Protein AF-A0A6V8LDY9-F1 (afdb_monomer)

Mean predicted aligned error: 12.2 Å

Radius of gyration: 25.41 Å; Cα contacts (8 Å, |Δi|>4): 262; chains: 1; bounding box: 60×36×58 Å

pLDDT: mean 88.92, std 11.77, range [49.97, 98.5]

Solvent-accessible surface area (backbone atoms only — not comparable to full-atom values): 8257 Å² total; per-residue (Å²): 112,66,68,48,54,75,70,62,46,63,60,47,76,41,60,65,73,42,83,83,59,45,60,51,63,64,74,75,42,74,67,100,72,43,47,51,78,42,72,41,78,50,82,85,36,49,63,61,51,50,53,51,44,68,74,69,50,69,77,83,70,71,75,82,63,71,70,46,46,71,40,48,34,87,50,59,32,32,29,40,65,36,87,92,70,52,73,72,40,78,45,45,54,68,36,68,55,23,32,32,46,33,97,91,47,74,41,81,34,50,32,86,52,60,25,24,31,68,39,76,68,51,52,73,72,35,79,42,45,58,70,36,64,34,31,34,37,24,54,82,132

Structure (mmCIF, N/CA/C/O backbone):
data_AF-A0A6V8LDY9-F1
#
_entry.id   AF-A0A6V8LDY9-F1
#
loop_
_atom_site.group_PDB
_atom_site.id
_atom_site.type_symbol
_atom_site.label_atom_id
_atom_site.label_alt_id
_atom_site.label_comp_id
_atom_site.label_asym_id
_atom_site.label_entity_id
_atom_site.label_seq_id
_atom_site.pdbx_PDB_ins_code
_atom_site.Cartn_x
_atom_site.Cartn_y
_atom_site.Cartn_z
_atom_site.occupancy
_atom_site.B_iso_or_equiv
_atom_site.auth_seq_id
_atom_site.auth_comp_id
_atom_site.auth_asym_id
_atom_site.auth_atom_id
_atom_site.pdbx_PDB_model_num
ATOM 1 N N . MET A 1 1 ? 23.183 -20.453 -12.669 1.00 80.25 1 MET A N 1
ATOM 2 C CA . MET A 1 1 ? 22.894 -19.824 -13.979 1.00 80.25 1 MET A CA 1
ATOM 3 C C . MET A 1 1 ? 21.756 -20.489 -14.744 1.00 80.25 1 MET A C 1
ATOM 5 O O . MET A 1 1 ? 21.011 -19.766 -15.385 1.00 80.25 1 MET A O 1
ATOM 9 N N . ARG A 1 2 ? 21.555 -21.814 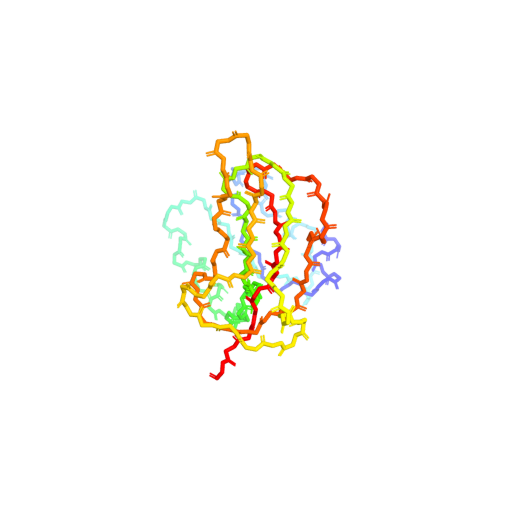-14.645 1.00 81.50 2 ARG A N 1
ATOM 10 C CA . ARG A 1 2 ? 20.436 -22.517 -15.303 1.00 81.50 2 ARG A CA 1
ATOM 11 C C . ARG A 1 2 ? 19.054 -21.902 -15.028 1.00 81.50 2 ARG A C 1
ATOM 13 O O . ARG A 1 2 ? 18.325 -21.666 -15.973 1.00 81.50 2 ARG A O 1
ATOM 20 N N . THR A 1 3 ? 18.775 -21.489 -13.790 1.00 87.38 3 THR A N 1
ATOM 21 C CA . THR A 1 3 ? 17.532 -20.779 -13.433 1.00 87.38 3 THR A CA 1
ATOM 22 C C . THR A 1 3 ? 17.303 -19.491 -14.235 1.00 87.38 3 THR A C 1
ATOM 24 O O . THR A 1 3 ? 16.164 -19.188 -14.552 1.00 87.38 3 THR A O 1
ATOM 27 N N . LEU A 1 4 ? 18.351 -18.740 -14.607 1.00 87.12 4 LEU A N 1
ATOM 28 C CA . LEU A 1 4 ? 18.193 -17.553 -15.465 1.00 87.12 4 LEU A CA 1
ATOM 29 C C . LEU A 1 4 ? 17.743 -17.947 -16.878 1.00 87.12 4 LEU A C 1
ATOM 31 O O . LEU A 1 4 ? 16.892 -17.279 -17.456 1.00 87.12 4 LEU A O 1
ATOM 35 N N . ALA A 1 5 ? 18.285 -19.044 -17.413 1.00 83.62 5 ALA A N 1
ATOM 36 C CA . ALA A 1 5 ? 17.858 -19.585 -18.700 1.00 83.62 5 ALA A CA 1
ATOM 37 C C . ALA A 1 5 ? 16.426 -20.142 -18.628 1.00 83.62 5 ALA A C 1
ATOM 39 O O . ALA A 1 5 ? 15.621 -19.855 -19.507 1.00 83.62 5 ALA A O 1
ATOM 40 N N . ASP A 1 6 ? 16.091 -20.870 -17.559 1.00 86.81 6 ASP A N 1
ATOM 41 C CA . ASP A 1 6 ? 14.754 -21.438 -17.344 1.00 86.81 6 ASP A CA 1
ATOM 42 C C . ASP A 1 6 ? 13.679 -20.340 -17.203 1.00 86.81 6 ASP A C 1
ATOM 44 O O . ASP A 1 6 ? 12.552 -20.514 -17.658 1.00 86.81 6 ASP A O 1
ATOM 48 N N . LEU A 1 7 ? 14.031 -19.188 -16.615 1.00 89.25 7 LEU A N 1
ATOM 49 C CA . LEU A 1 7 ? 13.165 -18.005 -16.511 1.00 89.25 7 LEU A CA 1
ATOM 50 C C . LEU A 1 7 ? 13.088 -17.180 -17.809 1.00 89.25 7 LEU A C 1
ATOM 52 O O . LEU A 1 7 ? 12.384 -16.173 -17.845 1.00 89.25 7 LEU A O 1
ATOM 56 N N . GLY A 1 8 ? 13.812 -17.571 -18.863 1.00 88.25 8 GLY A N 1
ATOM 57 C CA . GLY A 1 8 ? 13.809 -16.864 -20.143 1.00 88.25 8 GLY A CA 1
ATOM 58 C C . GLY A 1 8 ? 14.463 -15.482 -20.088 1.00 88.25 8 GLY A C 1
ATOM 59 O O . GLY A 1 8 ? 14.067 -14.592 -20.838 1.00 88.25 8 GLY A O 1
ATOM 60 N N . VAL A 1 9 ? 15.447 -15.274 -19.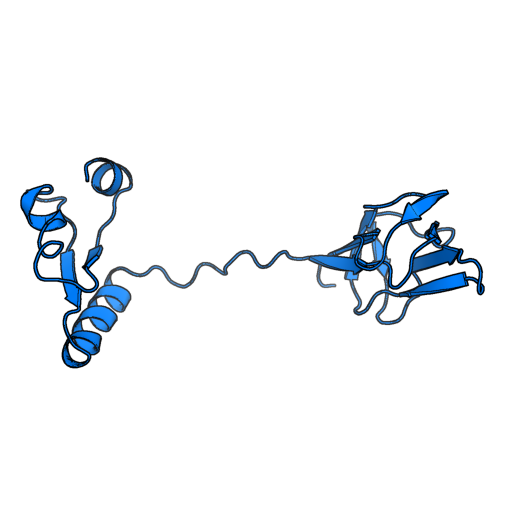204 1.00 90.44 9 VAL A N 1
ATOM 61 C CA . VAL A 1 9 ? 16.189 -14.007 -19.142 1.00 90.44 9 VAL A CA 1
ATOM 62 C C . VAL A 1 9 ? 16.869 -13.743 -20.485 1.00 90.44 9 VAL A C 1
ATOM 64 O O . VAL A 1 9 ? 17.661 -14.553 -20.961 1.00 90.44 9 VAL A O 1
ATOM 67 N N . THR A 1 10 ? 16.580 -12.586 -21.082 1.00 92.00 10 THR A N 1
ATOM 68 C CA . THR A 1 10 ? 17.068 -12.214 -22.421 1.00 92.00 10 THR A CA 1
ATOM 69 C C . THR A 1 10 ? 18.271 -11.270 -22.391 1.00 92.00 10 THR A C 1
ATOM 71 O O . THR A 1 10 ? 18.988 -11.171 -23.385 1.00 92.00 10 THR A O 1
ATOM 74 N N . ALA A 1 11 ? 18.524 -10.608 -21.258 1.00 93.12 11 ALA A N 1
ATOM 75 C CA . ALA A 1 11 ? 19.649 -9.698 -21.063 1.00 93.12 11 ALA A CA 1
ATOM 76 C C . ALA A 1 11 ? 20.104 -9.639 -19.596 1.00 93.12 11 ALA A C 1
ATOM 78 O O . ALA A 1 11 ? 19.295 -9.798 -18.681 1.00 93.12 11 ALA A O 1
ATOM 79 N N . VAL A 1 12 ? 21.396 -9.387 -19.369 1.00 92.44 12 VAL A N 1
ATOM 80 C CA . VAL A 1 12 ? 22.008 -9.236 -18.042 1.00 92.44 12 VAL A CA 1
ATOM 81 C C . VAL A 1 12 ? 22.961 -8.038 -18.019 1.00 92.44 12 VAL A C 1
ATOM 83 O O . VAL A 1 12 ? 23.784 -7.866 -18.916 1.00 92.44 12 VAL A O 1
ATOM 86 N N . ILE A 1 13 ? 22.890 -7.240 -16.949 1.00 92.56 13 ILE A N 1
ATOM 87 C CA . ILE A 1 13 ? 23.892 -6.218 -16.621 1.00 92.56 13 ILE A CA 1
ATOM 88 C C . ILE A 1 13 ? 24.709 -6.720 -15.428 1.00 92.56 13 ILE A C 1
ATOM 90 O O . ILE A 1 13 ? 24.168 -6.923 -14.342 1.00 92.56 13 ILE A O 1
ATOM 94 N N . GLU A 1 14 ? 26.008 -6.927 -15.619 1.00 91.06 14 GLU A N 1
ATOM 95 C CA . GLU A 1 14 ? 26.933 -7.345 -14.563 1.00 91.06 14 GLU A CA 1
ATOM 96 C C . GLU A 1 14 ? 27.563 -6.103 -13.905 1.00 91.06 14 GLU A C 1
ATOM 98 O O . GLU A 1 14 ? 28.235 -5.318 -14.575 1.00 91.06 14 GLU A O 1
ATOM 103 N N . LEU A 1 15 ? 27.334 -5.914 -12.600 1.00 88.00 15 LEU A N 1
ATOM 104 C CA . LEU A 1 15 ? 27.829 -4.769 -11.818 1.00 88.00 15 LEU A CA 1
ATOM 105 C C . LEU A 1 15 ? 29.205 -5.039 -11.170 1.00 88.00 15 LEU A C 1
ATOM 107 O O . LEU A 1 15 ? 29.602 -6.200 -11.027 1.00 88.00 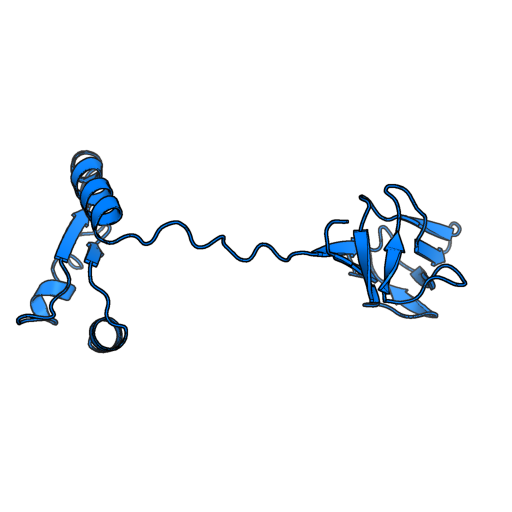15 LEU A O 1
ATOM 111 N N . PRO A 1 16 ? 29.933 -3.993 -10.721 1.00 77.50 16 PRO A N 1
ATOM 112 C CA . PRO A 1 16 ? 31.210 -4.154 -10.039 1.00 77.50 16 PRO A CA 1
ATOM 113 C C . PRO A 1 16 ? 31.097 -4.864 -8.675 1.00 77.50 16 PRO A C 1
ATOM 115 O O . PRO A 1 16 ? 30.052 -4.776 -8.029 1.00 77.50 16 PRO A O 1
ATOM 118 N N . PRO A 1 17 ? 32.184 -5.495 -8.182 1.00 68.31 17 PRO A N 1
ATOM 119 C CA . PRO A 1 17 ? 33.518 -5.548 -8.778 1.00 68.31 17 PRO A CA 1
ATOM 120 C C . PRO A 1 17 ? 33.580 -6.554 -9.932 1.00 68.31 17 PRO A C 1
ATOM 122 O O . PRO A 1 17 ? 33.471 -7.768 -9.766 1.00 68.31 17 PRO A O 1
ATOM 125 N N . ALA A 1 18 ? 33.809 -6.028 -11.126 1.00 59.72 18 ALA A N 1
ATOM 126 C CA . ALA A 1 18 ? 33.689 -6.768 -12.369 1.00 59.72 18 ALA A CA 1
ATOM 127 C C . ALA A 1 18 ? 34.909 -7.652 -12.673 1.00 59.72 18 ALA A C 1
ATOM 129 O O . ALA A 1 18 ? 34.877 -8.439 -13.604 1.00 59.72 18 ALA A O 1
ATOM 130 N N . GLY A 1 19 ? 35.980 -7.593 -11.877 1.00 63.97 19 GLY A N 1
ATOM 131 C CA . GLY A 1 19 ? 37.159 -8.437 -12.103 1.00 63.97 19 GLY A CA 1
ATOM 132 C C . GLY A 1 19 ? 36.851 -9.939 -12.020 1.00 63.97 19 GLY A C 1
ATOM 133 O O . GLY A 1 19 ? 37.148 -10.690 -12.943 1.00 63.97 19 GLY A O 1
ATOM 134 N N . THR A 1 20 ? 36.222 -10.384 -10.930 1.00 68.25 20 THR A N 1
ATOM 135 C CA . THR A 1 20 ? 35.946 -11.816 -10.692 1.00 68.25 20 THR A CA 1
ATOM 136 C C . THR A 1 20 ? 34.573 -12.235 -11.216 1.00 68.25 20 THR A C 1
ATOM 138 O O . THR A 1 20 ? 34.389 -13.361 -11.688 1.00 68.25 20 THR A O 1
ATOM 141 N N . LEU A 1 21 ? 33.597 -11.329 -11.122 1.00 67.19 21 LEU A N 1
ATOM 142 C CA . LEU A 1 21 ? 32.197 -11.629 -11.405 1.00 67.19 21 LEU A CA 1
ATOM 143 C C . LEU A 1 21 ? 31.792 -11.323 -12.852 1.00 67.19 21 LEU A C 1
ATOM 145 O O . LEU A 1 21 ? 30.778 -11.862 -13.294 1.00 67.19 21 LEU A O 1
ATOM 149 N N . ALA A 1 22 ? 32.584 -10.556 -13.616 1.00 78.81 22 ALA A N 1
ATOM 150 C CA . ALA A 1 22 ? 32.268 -10.342 -15.025 1.00 78.81 22 ALA A CA 1
ATOM 151 C C . ALA A 1 22 ? 32.493 -11.601 -15.864 1.00 78.81 22 ALA A C 1
ATOM 153 O O . ALA A 1 22 ? 33.420 -12.401 -15.666 1.00 78.81 22 ALA A O 1
ATOM 154 N N . GLY A 1 23 ? 31.609 -11.772 -16.836 1.00 81.06 23 GLY A N 1
ATOM 155 C CA . GLY A 1 23 ? 31.579 -12.884 -17.762 1.00 81.06 23 GLY A CA 1
ATOM 156 C C . GLY A 1 23 ? 31.147 -14.205 -17.132 1.00 81.06 23 GLY A C 1
ATOM 157 O O . GLY A 1 23 ? 31.254 -15.223 -17.814 1.00 81.06 23 GLY A O 1
ATOM 158 N N . LEU A 1 24 ? 30.671 -14.238 -15.878 1.00 86.44 24 LEU A N 1
ATOM 159 C CA . LEU A 1 24 ? 30.135 -15.465 -15.271 1.00 86.44 24 LEU A CA 1
ATOM 160 C C . LEU A 1 24 ? 28.974 -16.003 -16.101 1.00 86.44 24 LEU A C 1
ATOM 162 O O . LEU A 1 24 ? 28.930 -17.193 -16.409 1.00 86.44 24 LEU A O 1
ATOM 166 N N . VAL A 1 25 ? 28.080 -15.113 -16.527 1.00 88.50 25 VAL A N 1
ATOM 167 C CA . VAL A 1 25 ? 26.932 -15.489 -17.352 1.00 88.50 25 VAL A CA 1
ATOM 168 C C . VAL A 1 25 ? 27.399 -16.044 -18.696 1.00 88.50 25 VAL A C 1
ATOM 170 O O . VAL A 1 25 ? 26.941 -17.104 -19.109 1.00 88.50 25 VAL A O 1
ATOM 173 N N . LYS A 1 26 ? 28.391 -15.406 -1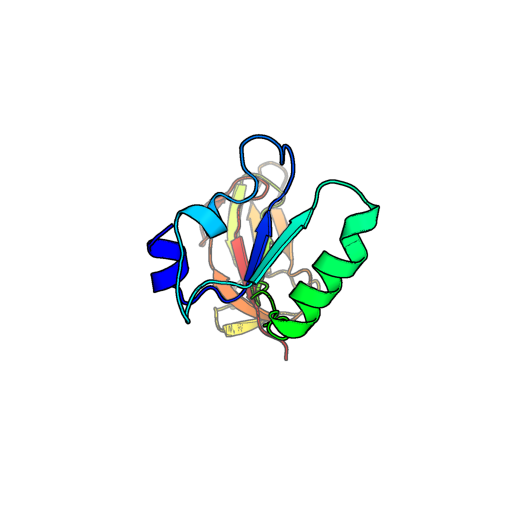9.331 1.00 86.06 26 LYS A N 1
ATOM 174 C CA . LYS A 1 26 ? 28.967 -15.855 -20.611 1.00 86.06 26 LYS A CA 1
ATOM 175 C C . LYS A 1 26 ? 29.672 -17.215 -20.514 1.00 86.06 26 LYS A C 1
ATOM 177 O O . LYS A 1 26 ? 29.697 -17.969 -21.485 1.00 86.06 26 LYS A O 1
ATOM 182 N N . ARG A 1 27 ? 30.309 -17.518 -19.377 1.00 87.75 27 ARG A N 1
ATOM 183 C CA . ARG A 1 27 ? 31.009 -18.797 -19.158 1.00 87.75 27 ARG A CA 1
ATOM 184 C C . ARG A 1 27 ? 30.027 -19.957 -18.994 1.00 87.75 27 ARG A C 1
ATOM 186 O O . ARG A 1 27 ? 30.275 -21.029 -19.545 1.00 87.75 27 ARG A O 1
ATOM 193 N N . GLU A 1 28 ? 28.928 -19.712 -18.288 1.00 88.12 28 GLU A N 1
ATOM 194 C CA . GLU A 1 28 ? 27.950 -20.728 -17.887 1.00 88.12 28 GLU A CA 1
ATOM 195 C C . GLU A 1 28 ? 26.791 -20.907 -18.882 1.00 88.12 28 GLU A C 1
ATOM 197 O O . GLU A 1 28 ? 26.250 -22.004 -18.996 1.00 88.12 28 GLU A O 1
ATOM 202 N N . LEU A 1 29 ? 26.399 -19.855 -19.609 1.00 87.44 29 LEU A N 1
ATOM 203 C CA . LEU A 1 29 ? 25.310 -19.882 -20.590 1.00 87.44 29 LEU A CA 1
ATOM 204 C C . LEU A 1 29 ? 25.871 -19.689 -22.004 1.00 87.44 29 LEU A C 1
ATOM 206 O O . LEU A 1 29 ? 26.446 -18.651 -22.326 1.00 87.44 29 LEU A O 1
ATOM 210 N N . LYS A 1 30 ? 25.703 -20.704 -22.860 1.00 82.12 30 LYS A N 1
ATOM 211 C CA . LYS A 1 30 ? 26.168 -20.718 -24.257 1.00 82.12 30 LYS A CA 1
ATOM 212 C C . LYS A 1 30 ? 25.036 -21.123 -25.199 1.00 82.12 30 LYS A C 1
ATOM 214 O O . LYS A 1 30 ? 24.114 -21.826 -24.799 1.00 82.12 30 LYS A O 1
ATOM 219 N N . GLY A 1 31 ? 25.167 -20.749 -26.470 1.00 80.88 31 GLY A N 1
ATOM 220 C CA . GLY A 1 31 ? 24.228 -21.123 -27.530 1.00 80.88 31 GLY A CA 1
ATOM 221 C C . GLY A 1 31 ? 23.184 -20.046 -27.821 1.00 80.88 31 GLY A C 1
ATOM 222 O O . GLY A 1 31 ? 23.259 -18.931 -27.316 1.00 80.88 31 GLY A O 1
ATOM 223 N N . THR A 1 32 ? 22.215 -20.390 -28.664 1.00 75.56 32 THR A N 1
ATOM 224 C CA . THR A 1 32 ? 21.227 -19.469 -29.255 1.00 75.56 32 THR A CA 1
ATOM 225 C C . THR A 1 32 ? 20.236 -18.853 -28.260 1.00 75.56 32 THR A C 1
ATOM 227 O O . THR A 1 32 ? 19.495 -17.957 -28.643 1.00 75.56 32 THR A O 1
ATOM 230 N N . GLY A 1 33 ? 20.222 -19.307 -27.002 1.00 76.62 33 GLY A N 1
ATOM 231 C CA . GLY A 1 33 ? 19.406 -18.759 -25.911 1.00 76.62 33 GLY A CA 1
ATOM 232 C C . GLY A 1 33 ? 20.215 -18.066 -24.811 1.00 76.62 33 GLY A C 1
ATOM 233 O O . GLY A 1 33 ? 19.697 -17.870 -23.715 1.00 76.62 33 GLY A O 1
ATOM 234 N N . ALA A 1 34 ? 21.494 -17.758 -25.050 1.00 86.00 34 ALA A N 1
ATOM 235 C CA . ALA A 1 34 ? 22.283 -16.993 -24.091 1.00 86.00 34 ALA A CA 1
ATOM 236 C C . ALA A 1 34 ? 21.796 -15.530 -24.050 1.00 86.00 34 ALA A C 1
ATOM 238 O O . ALA A 1 34 ? 21.557 -14.951 -25.114 1.00 86.00 34 ALA A O 1
ATOM 239 N N . PRO A 1 35 ? 21.668 -14.921 -22.857 1.00 90.62 35 PRO A N 1
ATOM 240 C CA . PRO A 1 35 ? 21.272 -13.524 -22.746 1.00 90.62 35 PRO A CA 1
ATOM 241 C C . PRO A 1 35 ? 22.356 -12.604 -23.310 1.00 90.62 35 PRO A C 1
ATOM 243 O O . PRO A 1 35 ? 23.547 -12.928 -23.276 1.00 90.62 35 PRO A O 1
ATOM 246 N N . GLU A 1 36 ? 21.958 -11.426 -23.777 1.00 92.62 36 GLU A N 1
ATOM 247 C CA . GLU A 1 36 ? 22.911 -10.360 -24.069 1.00 92.62 36 GLU A CA 1
ATOM 248 C C . GLU A 1 36 ? 23.501 -9.802 -22.764 1.00 92.62 36 GLU A C 1
ATOM 250 O O . GLU A 1 36 ? 22.792 -9.644 -21.772 1.00 92.62 36 GLU A O 1
ATOM 255 N N . ILE A 1 37 ? 24.809 -9.536 -22.731 1.00 91.69 37 ILE A N 1
ATOM 256 C CA . ILE A 1 37 ? 25.522 -9.190 -21.494 1.00 91.69 37 ILE A CA 1
ATOM 257 C C . ILE A 1 37 ? 26.224 -7.844 -21.654 1.00 91.69 37 ILE A C 1
ATOM 259 O O . ILE A 1 37 ? 27.046 -7.679 -22.556 1.00 91.69 37 ILE A O 1
ATOM 263 N N . VAL A 1 38 ? 25.964 -6.923 -20.726 1.00 92.62 38 VAL A N 1
ATOM 264 C CA . VAL A 1 38 ? 26.739 -5.688 -20.541 1.00 92.62 38 VAL A CA 1
ATOM 265 C C . VAL A 1 38 ? 27.453 -5.748 -19.196 1.00 92.62 38 VAL A C 1
ATOM 267 O O . VAL A 1 38 ? 26.825 -5.953 -18.161 1.00 92.62 38 VAL A O 1
ATOM 270 N N . THR A 1 39 ? 28.768 -5.536 -19.193 1.00 91.50 39 THR A N 1
ATOM 271 C CA . THR A 1 39 ? 29.542 -5.362 -17.957 1.00 91.50 39 THR A CA 1
ATOM 272 C C . THR A 1 39 ? 29.666 -3.873 -17.653 1.00 91.50 39 THR A C 1
ATOM 274 O O . THR A 1 39 ? 30.274 -3.133 -18.422 1.00 91.50 39 THR A O 1
ATOM 277 N N . LEU A 1 40 ? 29.103 -3.433 -16.530 1.00 90.44 40 LEU A N 1
ATOM 278 C CA . LEU A 1 40 ? 29.104 -2.036 -16.107 1.00 90.44 40 LEU A CA 1
ATOM 279 C C . LEU A 1 40 ? 30.285 -1.788 -15.156 1.00 90.44 40 LEU A C 1
ATOM 281 O O . LEU A 1 40 ? 30.146 -1.927 -13.947 1.00 90.44 40 LEU A O 1
ATOM 285 N N . ASN A 1 41 ? 31.460 -1.451 -15.684 1.00 87.44 41 ASN A N 1
ATOM 286 C CA . ASN A 1 41 ? 32.682 -1.250 -14.894 1.00 87.44 41 ASN A CA 1
ATOM 287 C C . ASN A 1 41 ? 32.832 0.189 -14.400 1.00 87.44 41 ASN A C 1
ATOM 289 O O . ASN A 1 41 ? 33.343 0.438 -13.309 1.00 87.44 41 ASN A O 1
ATOM 293 N N . THR A 1 42 ? 32.432 1.136 -15.243 1.00 89.00 42 THR A N 1
ATOM 294 C CA . THR A 1 42 ? 32.631 2.570 -15.059 1.00 89.00 42 THR A CA 1
ATOM 295 C C . THR A 1 42 ? 31.369 3.340 -15.450 1.00 89.00 42 THR A C 1
ATOM 297 O O . THR A 1 42 ? 30.525 2.823 -16.184 1.00 89.00 42 THR A O 1
ATOM 300 N N . PRO A 1 43 ? 31.233 4.615 -15.040 1.00 92.38 43 PRO A N 1
ATOM 301 C CA . PRO A 1 43 ? 30.131 5.456 -15.504 1.00 92.38 43 PRO A CA 1
ATOM 302 C C . PRO A 1 43 ? 30.044 5.603 -17.034 1.00 92.38 43 PRO A C 1
ATOM 304 O O . PRO A 1 43 ? 28.963 5.874 -17.551 1.00 92.38 43 PRO A O 1
ATOM 307 N N . ALA A 1 44 ? 31.144 5.399 -17.770 1.00 94.00 44 ALA A N 1
ATOM 308 C CA . ALA A 1 44 ? 31.150 5.443 -19.233 1.00 94.00 44 ALA A CA 1
ATOM 309 C C . ALA A 1 44 ? 30.383 4.274 -19.880 1.00 94.00 44 ALA A C 1
ATOM 311 O O . ALA A 1 44 ? 30.011 4.375 -21.045 1.00 94.00 44 ALA A O 1
ATOM 312 N N . ASP A 1 45 ? 30.091 3.210 -19.124 1.00 92.81 45 ASP A N 1
ATOM 313 C CA . ASP A 1 45 ? 29.327 2.047 -19.590 1.00 92.81 45 ASP A CA 1
ATOM 314 C C . ASP A 1 45 ? 27.801 2.249 -19.448 1.00 92.81 45 ASP A C 1
ATOM 316 O O . ASP A 1 45 ? 27.005 1.465 -19.970 1.00 92.81 45 ASP A O 1
ATOM 320 N N . LEU A 1 46 ? 27.363 3.315 -18.759 1.00 94.81 46 LEU A N 1
ATOM 321 C CA . LEU A 1 46 ? 25.943 3.619 -18.539 1.00 94.81 46 LEU A CA 1
ATOM 322 C C . LEU A 1 46 ? 25.122 3.773 -19.831 1.00 94.81 46 LEU A C 1
ATOM 324 O O . LEU A 1 46 ? 23.971 3.331 -19.824 1.00 94.81 46 LEU A O 1
ATOM 328 N N . PRO A 1 47 ? 25.638 4.365 -20.928 1.00 97.19 47 PRO A N 1
ATOM 329 C CA . PRO A 1 47 ? 24.920 4.389 -22.199 1.00 97.19 47 PRO A CA 1
ATOM 330 C C . PRO A 1 47 ? 24.604 2.978 -22.714 1.00 97.19 47 PRO A C 1
ATOM 332 O O . PRO A 1 47 ? 23.447 2.686 -22.996 1.00 97.19 47 PRO A O 1
ATOM 335 N N . ALA A 1 48 ? 25.582 2.065 -22.715 1.00 95.44 48 ALA A N 1
ATOM 336 C CA . ALA A 1 48 ? 25.383 0.687 -23.172 1.00 95.44 48 ALA A CA 1
ATOM 337 C C . ALA A 1 48 ? 24.370 -0.078 -22.302 1.00 95.44 48 ALA A C 1
ATOM 339 O O . ALA A 1 48 ? 23.537 -0.827 -22.811 1.00 95.44 48 ALA A O 1
ATOM 340 N N . ALA A 1 49 ? 24.397 0.144 -20.985 1.00 94.25 49 ALA A N 1
ATOM 341 C CA . ALA A 1 49 ? 23.405 -0.417 -20.073 1.00 94.25 49 ALA A CA 1
ATOM 342 C C . ALA A 1 49 ? 21.987 0.114 -20.353 1.00 94.25 49 ALA A C 1
ATOM 344 O O . ALA A 1 49 ? 21.031 -0.661 -20.358 1.00 94.25 49 ALA A O 1
ATOM 345 N N . ARG A 1 50 ? 21.838 1.418 -20.624 1.00 95.19 50 ARG A N 1
ATOM 346 C CA . ARG A 1 50 ? 20.548 2.030 -20.989 1.00 95.19 50 ARG A CA 1
ATOM 347 C C . ARG A 1 50 ? 20.013 1.484 -22.309 1.00 95.19 50 ARG A C 1
ATOM 349 O O . ARG A 1 50 ? 18.827 1.181 -22.383 1.00 95.19 50 ARG A O 1
ATOM 356 N N . ASP A 1 51 ? 20.873 1.304 -23.305 1.00 95.94 51 ASP A N 1
ATOM 357 C CA . ASP A 1 51 ? 20.489 0.735 -24.601 1.00 95.94 51 ASP A CA 1
ATOM 358 C C . ASP A 1 51 ? 20.044 -0.729 -24.475 1.00 95.94 51 ASP A C 1
ATOM 360 O O . ASP A 1 51 ? 19.088 -1.155 -25.129 1.00 95.94 51 ASP A O 1
ATOM 364 N N . LEU A 1 52 ? 20.701 -1.508 -23.607 1.00 95.19 52 LEU A N 1
ATOM 365 C CA . LEU A 1 52 ? 20.279 -2.873 -23.287 1.00 95.19 52 LEU A CA 1
ATOM 366 C C . LEU A 1 52 ? 18.897 -2.881 -22.616 1.00 95.19 52 LEU A C 1
ATOM 368 O O . LEU A 1 52 ? 18.018 -3.637 -23.029 1.00 95.19 52 LEU A O 1
ATOM 372 N N . ILE A 1 53 ? 18.674 -1.998 -21.636 1.00 93.19 53 ILE A N 1
ATOM 373 C CA . ILE A 1 53 ? 17.373 -1.832 -20.969 1.00 93.19 53 ILE A CA 1
ATOM 374 C C . ILE A 1 53 ? 16.295 -1.412 -21.971 1.00 93.19 53 ILE A C 1
ATOM 376 O O . ILE A 1 53 ? 15.195 -1.945 -21.925 1.00 93.19 53 ILE A O 1
ATOM 380 N N . ALA A 1 54 ? 16.584 -0.502 -22.900 1.00 92.06 54 ALA A N 1
ATOM 381 C CA . ALA A 1 54 ? 15.603 -0.047 -23.882 1.00 92.06 54 ALA A CA 1
ATOM 382 C C . ALA A 1 54 ? 15.151 -1.165 -24.841 1.00 92.06 54 ALA A C 1
ATOM 384 O O . ALA A 1 54 ? 13.997 -1.177 -25.261 1.00 92.06 54 ALA A O 1
ATOM 385 N N . ARG A 1 55 ? 16.041 -2.106 -25.185 1.00 92.31 55 ARG A N 1
ATOM 386 C CA . ARG A 1 55 ? 15.728 -3.229 -26.088 1.00 92.31 55 ARG A CA 1
ATOM 387 C C . ARG A 1 55 ? 15.067 -4.419 -25.398 1.00 92.31 55 ARG A C 1
ATOM 389 O O . ARG A 1 55 ? 14.276 -5.110 -26.031 1.00 92.31 55 ARG A O 1
ATOM 396 N N . HIS A 1 56 ? 15.422 -4.680 -24.140 1.00 92.00 56 HIS A N 1
ATOM 397 C CA . HIS A 1 56 ? 14.990 -5.877 -23.408 1.00 92.00 56 HIS A CA 1
ATOM 398 C C . HIS A 1 56 ? 13.991 -5.597 -22.284 1.00 92.00 56 HIS A C 1
ATOM 400 O O . HIS A 1 56 ? 13.345 -6.520 -21.791 1.00 92.00 56 HIS A O 1
ATOM 406 N N . GLY A 1 57 ? 13.875 -4.343 -21.857 1.00 82.62 57 GLY A N 1
ATOM 407 C CA . GLY A 1 57 ? 12.908 -3.918 -20.862 1.00 82.62 57 GLY A CA 1
ATOM 408 C C . GLY A 1 57 ? 11.494 -4.033 -21.412 1.00 82.62 57 GLY A C 1
ATOM 409 O O . GLY A 1 57 ? 11.204 -3.609 -22.530 1.00 82.62 57 GLY A O 1
ATOM 410 N N . ALA A 1 58 ? 10.594 -4.591 -20.610 1.00 70.69 58 ALA A N 1
ATOM 411 C CA . ALA A 1 58 ? 9.173 -4.394 -20.839 1.00 70.69 58 ALA A CA 1
ATOM 412 C C . ALA A 1 58 ? 8.830 -2.925 -20.537 1.00 70.69 58 ALA A C 1
ATOM 414 O O . ALA A 1 58 ? 9.507 -2.279 -19.728 1.00 70.69 58 ALA A O 1
ATOM 415 N N . ALA A 1 59 ? 7.755 -2.402 -21.140 1.00 65.12 59 ALA A N 1
ATOM 416 C CA . ALA A 1 59 ? 7.122 -1.204 -20.593 1.00 65.12 59 ALA A CA 1
ATOM 417 C C . ALA A 1 59 ? 6.941 -1.428 -19.085 1.00 65.12 59 ALA A C 1
ATOM 419 O O . ALA A 1 59 ? 6.617 -2.562 -18.721 1.00 65.12 59 ALA A O 1
ATOM 420 N N . PRO A 1 60 ? 7.168 -0.421 -18.220 1.00 58.12 60 PRO A N 1
ATOM 421 C CA . PRO A 1 60 ? 6.910 -0.576 -16.800 1.00 58.12 60 PRO A CA 1
ATOM 422 C C . PRO A 1 60 ? 5.476 -1.080 -16.648 1.00 58.12 60 PRO A C 1
ATOM 424 O O . PRO A 1 60 ? 4.508 -0.340 -16.813 1.00 58.12 60 PRO A O 1
ATOM 427 N N . SER A 1 61 ? 5.331 -2.378 -16.404 1.00 57.66 61 SER A N 1
ATOM 428 C CA . SER A 1 61 ? 4.114 -2.943 -15.871 1.00 57.66 61 SER A CA 1
ATOM 429 C C . SER A 1 61 ? 4.046 -2.300 -14.510 1.00 57.66 61 SER A C 1
ATOM 431 O O . SER A 1 61 ? 4.935 -2.572 -13.702 1.00 57.66 61 SER A O 1
ATOM 433 N N . HIS A 1 62 ? 3.112 -1.352 -14.353 1.00 54.78 62 HIS A N 1
ATOM 434 C CA . HIS A 1 62 ? 2.863 -0.630 -13.112 1.00 54.78 62 HIS A CA 1
ATOM 435 C C . HIS A 1 62 ? 3.215 -1.559 -11.962 1.00 54.78 62 HIS A C 1
ATOM 437 O O . HIS A 1 62 ? 2.612 -2.630 -11.841 1.00 54.78 62 HIS A O 1
ATOM 443 N N . GLU A 1 63 ? 4.238 -1.195 -11.187 1.00 55.50 63 GLU A N 1
ATOM 444 C CA . GLU A 1 63 ? 4.433 -1.821 -9.890 1.00 55.50 63 GLU A CA 1
ATOM 445 C C . GLU A 1 63 ? 3.037 -1.843 -9.259 1.00 55.50 63 GLU A C 1
ATOM 447 O O . GLU A 1 63 ? 2.369 -0.800 -9.312 1.00 55.50 63 GLU A O 1
ATOM 452 N N . PRO A 1 64 ? 2.501 -2.998 -8.819 1.00 54.59 64 PRO A N 1
ATOM 453 C CA . PRO A 1 64 ? 1.206 -3.010 -8.172 1.00 54.59 64 PRO A CA 1
ATOM 454 C C . PRO A 1 64 ? 1.385 -2.268 -6.851 1.00 54.59 64 PRO A C 1
ATOM 456 O O . PRO A 1 64 ? 1.598 -2.867 -5.800 1.00 54.59 64 PRO A O 1
ATOM 459 N N . ALA A 1 65 ? 1.340 -0.937 -6.916 1.00 56.69 65 ALA A N 1
ATOM 460 C CA . ALA A 1 65 ? 1.122 -0.098 -5.772 1.00 56.69 65 ALA A CA 1
ATOM 461 C C . ALA A 1 65 ? -0.152 -0.661 -5.147 1.00 56.69 65 ALA A C 1
ATOM 463 O O . ALA A 1 65 ? -1.137 -0.852 -5.879 1.00 56.69 65 ALA A O 1
ATOM 464 N N . PRO A 1 66 ? -0.135 -1.020 -3.852 1.00 57.91 66 PRO A N 1
ATOM 465 C CA . PRO A 1 66 ? -1.347 -1.467 -3.198 1.00 57.91 66 PRO A CA 1
ATOM 466 C C . PRO A 1 66 ? -2.432 -0.442 -3.523 1.00 57.91 66 PRO A C 1
ATOM 468 O O . PRO A 1 66 ? -2.284 0.745 -3.240 1.00 57.91 66 PRO A O 1
ATOM 471 N N . GLN A 1 67 ? -3.504 -0.887 -4.186 1.00 73.44 67 GLN A N 1
ATOM 472 C CA . GLN A 1 67 ? -4.605 -0.020 -4.639 1.00 73.44 67 GLN A CA 1
ATOM 473 C C . GLN A 1 67 ? -5.468 0.473 -3.464 1.00 73.44 67 GLN A C 1
ATOM 475 O O . GLN A 1 67 ? -6.606 0.912 -3.635 1.00 73.44 67 GLN A O 1
ATOM 480 N N . PHE A 1 68 ? -4.926 0.357 -2.257 1.00 82.88 68 PHE A N 1
ATOM 481 C CA . PHE A 1 68 ? -5.531 0.690 -0.996 1.00 82.88 68 PHE A CA 1
ATOM 482 C C . PHE A 1 68 ? -4.501 1.377 -0.106 1.00 82.88 68 PHE A C 1
ATOM 484 O O . PHE A 1 68 ? -3.293 1.153 -0.182 1.00 82.88 68 PHE A O 1
ATOM 491 N N . ARG A 1 69 ? -5.020 2.214 0.773 1.00 89.81 69 ARG A N 1
ATOM 492 C CA . ARG A 1 69 ? -4.313 2.909 1.838 1.00 89.81 69 ARG A CA 1
ATOM 493 C C . ARG A 1 69 ? -4.748 2.311 3.161 1.00 89.81 69 ARG A C 1
ATOM 495 O O . ARG A 1 69 ? -5.772 1.637 3.232 1.00 89.81 69 ARG A O 1
ATOM 502 N N . VAL A 1 70 ? -3.977 2.557 4.208 1.00 94.31 70 VAL A N 1
ATOM 503 C CA . VAL A 1 70 ? -4.252 2.007 5.535 1.00 94.31 70 VAL A CA 1
ATOM 50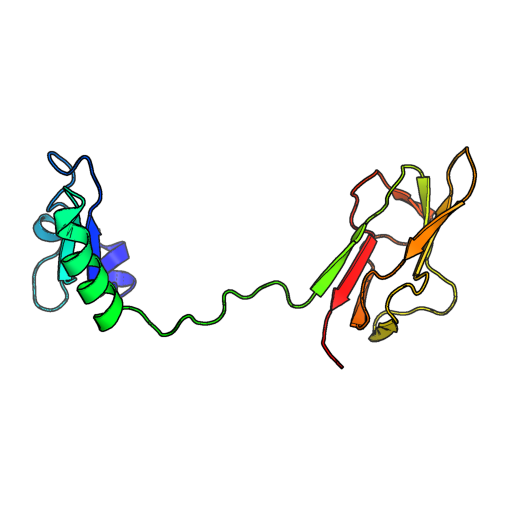4 C C . VAL A 1 70 ? -4.506 3.150 6.505 1.00 94.31 70 VAL A C 1
ATOM 506 O O . VAL A 1 70 ? -3.653 4.022 6.662 1.00 94.31 70 VAL A O 1
ATOM 509 N N . ALA A 1 71 ? -5.670 3.140 7.152 1.00 95.56 71 ALA A N 1
ATOM 510 C CA . ALA A 1 71 ? -5.901 3.943 8.345 1.00 95.56 71 ALA A CA 1
ATOM 511 C C . ALA A 1 71 ? -5.232 3.243 9.531 1.00 95.56 71 ALA A C 1
ATOM 513 O O . ALA A 1 71 ? -5.400 2.035 9.716 1.00 95.56 71 ALA A O 1
ATOM 514 N N . VAL A 1 72 ? -4.459 3.989 10.313 1.00 97.31 72 VAL A N 1
ATOM 515 C CA . VAL A 1 72 ? -3.695 3.463 11.450 1.00 97.31 72 VAL A CA 1
ATOM 516 C C . VAL A 1 72 ? -4.116 4.146 12.741 1.00 97.31 72 VAL A C 1
ATOM 518 O O . VAL A 1 72 ? -4.577 5.288 12.727 1.00 97.31 72 VAL A O 1
ATOM 521 N N . SER A 1 73 ? -3.919 3.470 13.868 1.00 97.38 73 SER A N 1
ATOM 522 C CA . SER A 1 73 ? -4.105 4.093 15.172 1.00 97.38 73 SER A CA 1
ATOM 523 C C . SER A 1 73 ? -3.006 5.120 15.444 1.00 97.38 73 SER A C 1
ATOM 525 O O . SER A 1 73 ? -1.820 4.819 15.311 1.00 97.38 73 SER A O 1
ATOM 527 N N . ALA A 1 74 ? -3.372 6.322 15.886 1.00 95.62 74 ALA A N 1
ATOM 528 C CA . ALA A 1 74 ? -2.409 7.327 16.338 1.00 95.62 74 ALA A CA 1
ATOM 529 C C . ALA A 1 74 ? -1.967 7.121 17.803 1.00 95.62 74 ALA A C 1
ATOM 531 O O . ALA A 1 74 ? -0.975 7.703 18.240 1.00 95.62 74 ALA A O 1
ATOM 532 N N . SER A 1 75 ? -2.696 6.306 18.572 1.00 95.94 75 SER A N 1
ATOM 533 C CA . SER A 1 75 ? -2.515 6.136 20.018 1.00 95.94 75 SER A CA 1
ATOM 534 C C . SER A 1 75 ? -2.703 4.680 20.463 1.00 95.94 75 SER A C 1
ATOM 536 O O . SER A 1 75 ? -3.163 3.825 19.710 1.00 95.94 75 SER A O 1
ATOM 538 N N . ALA A 1 76 ? -2.302 4.367 21.696 1.00 97.56 76 ALA A N 1
ATOM 539 C CA . ALA A 1 76 ? -2.641 3.086 22.308 1.00 97.56 76 ALA A CA 1
ATOM 540 C C . ALA A 1 76 ? -4.033 3.165 22.950 1.00 97.56 76 ALA A C 1
ATOM 542 O O . ALA A 1 76 ? -4.326 4.149 23.636 1.00 97.56 76 ALA A O 1
ATOM 543 N N . GLY A 1 77 ? -4.853 2.129 22.797 1.00 98.12 77 GLY A N 1
ATOM 544 C CA . GLY A 1 77 ? -6.189 2.094 23.389 1.00 98.12 77 GLY A CA 1
ATOM 545 C C . GLY A 1 77 ? -7.040 0.947 22.867 1.00 98.12 77 GLY A C 1
ATOM 546 O O . GLY A 1 77 ? -6.505 -0.046 22.381 1.00 98.12 77 GLY A O 1
ATOM 547 N N . THR A 1 78 ? -8.353 1.108 22.970 1.00 98.50 78 THR A N 1
ATOM 548 C CA . THR A 1 78 ? -9.347 0.152 22.469 1.00 98.50 78 THR A CA 1
ATOM 549 C C . THR A 1 78 ? -10.032 0.736 21.242 1.00 98.50 78 THR A C 1
ATOM 551 O O . THR A 1 78 ? -10.459 1.889 21.283 1.00 98.50 78 THR A O 1
ATOM 554 N N . PHE A 1 79 ? -10.094 -0.013 20.144 1.00 98.44 79 PHE A N 1
ATOM 555 C CA . PHE A 1 79 ? -10.672 0.475 18.897 1.00 98.44 79 PHE A CA 1
ATOM 556 C C . PHE A 1 79 ? -12.194 0.292 18.849 1.00 98.44 79 PHE A C 1
ATOM 558 O O . PHE A 1 79 ? -12.729 -0.773 19.140 1.00 98.44 79 PHE A O 1
ATOM 565 N N . GLU A 1 80 ? -12.889 1.346 18.433 1.00 98.06 80 GLU A N 1
ATOM 566 C CA . GLU A 1 80 ? -14.336 1.390 18.261 1.00 98.06 80 GLU A CA 1
ATOM 567 C C . GLU A 1 80 ? -14.666 1.917 16.850 1.00 98.06 80 GLU A C 1
ATOM 569 O O . GLU A 1 80 ? -14.590 3.129 16.610 1.00 98.06 80 GLU A O 1
ATOM 574 N N . PRO A 1 81 ? -15.023 1.039 15.891 1.00 97.44 81 PRO A N 1
ATOM 575 C CA . PRO A 1 81 ? -15.463 1.456 14.560 1.00 97.44 81 PRO A CA 1
ATOM 576 C C . PRO A 1 81 ? -16.695 2.369 14.617 1.00 97.44 81 PRO A C 1
ATOM 578 O O . PRO A 1 81 ? -17.557 2.221 15.486 1.00 97.44 81 PRO A O 1
ATOM 581 N N . ALA A 1 82 ? -16.814 3.302 13.670 1.00 96.69 82 ALA A N 1
ATOM 582 C CA . ALA A 1 82 ? -17.983 4.168 13.565 1.00 96.69 82 ALA A CA 1
ATOM 583 C C . ALA A 1 82 ? -19.250 3.341 13.286 1.00 96.69 82 ALA A C 1
ATOM 585 O O . ALA A 1 82 ? -19.278 2.484 12.400 1.00 96.69 82 ALA A O 1
ATOM 586 N N . ALA A 1 83 ? -20.322 3.621 14.030 1.00 93.69 83 ALA A N 1
ATOM 587 C CA . ALA A 1 83 ? -21.583 2.910 13.874 1.00 93.69 83 ALA A CA 1
ATOM 588 C C . ALA A 1 83 ? -22.147 3.078 12.454 1.00 93.69 83 ALA A C 1
ATOM 590 O O . ALA A 1 83 ? -22.245 4.191 11.939 1.00 93.69 83 ALA A O 1
ATOM 591 N N . GLY A 1 84 ? -22.559 1.963 11.847 1.00 91.62 84 GLY A N 1
ATOM 592 C CA . GLY A 1 84 ? -23.169 1.951 10.517 1.00 91.62 84 GLY A CA 1
ATOM 593 C C . GLY A 1 84 ? -22.187 2.071 9.351 1.00 91.62 84 GLY A C 1
ATOM 594 O O . GLY A 1 84 ? -22.653 2.244 8.232 1.00 91.62 84 GLY A O 1
ATOM 595 N N . LEU A 1 85 ? -20.875 1.978 9.595 1.00 96.00 85 LEU A N 1
ATOM 596 C CA . LEU A 1 85 ? -19.863 1.887 8.545 1.00 96.00 85 LEU A CA 1
ATOM 597 C C . LEU A 1 85 ? -19.433 0.424 8.348 1.00 96.00 85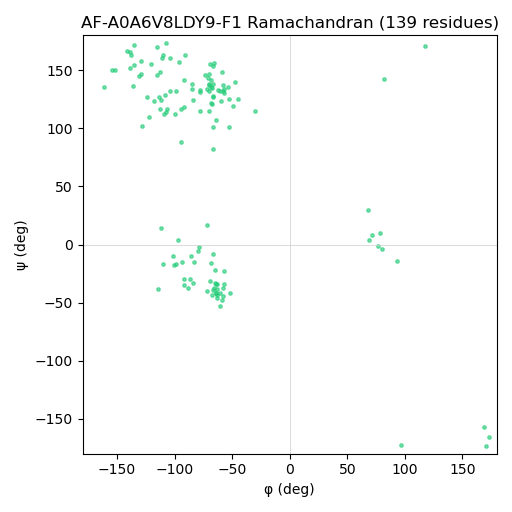 LEU A C 1
ATOM 599 O O . LEU A 1 85 ? -18.812 -0.176 9.227 1.00 96.00 85 LEU A O 1
ATOM 603 N N . ALA A 1 86 ? -19.767 -0.145 7.195 1.00 95.75 86 ALA A N 1
ATOM 604 C CA . ALA A 1 86 ? -19.459 -1.516 6.813 1.00 95.75 86 ALA A CA 1
ATOM 605 C C . ALA A 1 86 ? -18.425 -1.575 5.679 1.00 95.75 86 ALA A C 1
ATOM 607 O O . ALA A 1 86 ? -18.214 -0.618 4.934 1.00 95.75 86 ALA A O 1
ATOM 608 N N . GLU A 1 87 ? -17.776 -2.729 5.528 1.00 95.81 87 GLU A N 1
ATOM 609 C CA . GLU A 1 87 ? -16.947 -2.991 4.352 1.00 95.81 87 GLU A CA 1
ATOM 610 C C . GLU A 1 87 ? -17.781 -2.869 3.069 1.00 95.81 87 GLU A C 1
ATOM 612 O O . GLU A 1 87 ? -18.919 -3.335 2.996 1.00 95.81 87 GLU A O 1
ATOM 617 N N . GLY A 1 88 ? -17.209 -2.230 2.052 1.00 94.88 88 GLY A N 1
ATOM 618 C CA . GLY A 1 88 ? -17.890 -1.849 0.818 1.00 94.88 88 GLY A CA 1
ATOM 619 C C . GLY A 1 88 ? -18.476 -0.434 0.836 1.00 94.88 88 GLY A C 1
ATOM 620 O O . GLY A 1 88 ? -18.768 0.099 -0.236 1.00 94.88 88 GLY A O 1
ATOM 621 N N . ASP A 1 89 ? -18.590 0.211 2.000 1.00 96.50 89 ASP A N 1
ATOM 622 C CA . ASP A 1 89 ? -19.094 1.581 2.078 1.00 96.50 89 ASP A CA 1
ATOM 623 C C . ASP A 1 89 ? -18.071 2.606 1.577 1.00 96.50 89 ASP A C 1
ATOM 625 O O . ASP A 1 89 ? -16.857 2.495 1.780 1.00 96.50 89 ASP A O 1
ATOM 629 N N . THR A 1 90 ? -18.577 3.668 0.948 1.00 95.69 90 THR A N 1
ATOM 630 C CA . THR A 1 90 ? -17.758 4.814 0.546 1.00 95.69 90 THR A CA 1
ATOM 631 C C . THR A 1 90 ? -17.460 5.719 1.736 1.00 95.69 90 THR A C 1
ATOM 633 O O . THR A 1 90 ? -18.377 6.145 2.442 1.00 95.69 90 THR A O 1
ATOM 636 N N . VAL A 1 91 ? -16.196 6.103 1.889 1.00 95.75 91 VAL A N 1
ATOM 637 C CA . VAL A 1 91 ? -15.727 7.087 2.868 1.00 95.75 91 VAL A CA 1
ATOM 638 C C . VAL A 1 91 ? -15.220 8.345 2.169 1.00 95.75 91 VAL A C 1
ATOM 640 O O . VAL A 1 91 ? -14.693 8.291 1.056 1.00 95.75 91 VAL A O 1
ATOM 643 N N . ARG A 1 92 ? -15.378 9.503 2.814 1.00 95.44 92 ARG A N 1
ATOM 644 C CA . ARG A 1 92 ? -14.844 10.790 2.336 1.00 95.44 92 ARG A CA 1
ATOM 645 C C . ARG A 1 92 ? -13.506 11.111 2.999 1.00 95.44 92 ARG A C 1
ATOM 647 O O . ARG A 1 92 ? -13.241 10.675 4.115 1.00 95.44 92 ARG A O 1
ATOM 654 N N . ALA A 1 93 ? -12.707 11.959 2.356 1.00 94.31 93 ALA A N 1
ATOM 655 C CA . ALA A 1 93 ? -11.540 12.555 3.001 1.00 94.31 93 ALA A CA 1
ATOM 656 C C . ALA A 1 93 ? -11.964 13.314 4.274 1.00 94.31 93 ALA A C 1
ATOM 658 O O . ALA A 1 93 ? -12.908 14.105 4.247 1.00 94.31 93 ALA A O 1
ATOM 659 N N . GLY A 1 94 ? -11.281 13.048 5.383 1.00 95.62 94 GLY A N 1
ATOM 660 C CA . GLY A 1 94 ? -11.583 13.582 6.710 1.00 95.62 94 GLY A CA 1
ATOM 661 C C . GLY A 1 94 ? -12.767 12.922 7.423 1.00 95.62 94 GLY A C 1
ATOM 662 O O . GLY A 1 94 ? -13.058 13.300 8.553 1.00 95.62 94 GLY A O 1
ATOM 663 N N . GLN A 1 95 ? -13.459 11.950 6.815 1.00 97.38 95 GLN A N 1
ATOM 664 C CA . GLN A 1 95 ? -14.541 11.236 7.494 1.00 97.38 95 GLN A CA 1
ATOM 665 C C . GLN A 1 95 ? -13.978 10.403 8.647 1.00 97.38 95 GLN A C 1
ATOM 667 O O . GLN A 1 95 ? -13.087 9.580 8.438 1.00 97.38 95 GLN A O 1
ATOM 672 N N . VAL A 1 96 ? -14.533 10.582 9.845 1.00 97.81 96 VAL A N 1
ATOM 673 C CA . VAL A 1 96 ? -14.240 9.728 11.000 1.00 97.81 96 VAL A CA 1
ATOM 674 C C . VAL A 1 96 ? -14.793 8.329 10.729 1.00 97.81 96 VAL A C 1
ATOM 676 O O . VAL A 1 96 ? -15.988 8.159 10.487 1.00 97.81 96 VAL A O 1
ATOM 679 N N . ILE A 1 97 ? -13.907 7.337 10.740 1.00 97.44 97 ILE A N 1
ATOM 680 C CA . ILE A 1 97 ? -14.231 5.920 10.532 1.00 97.44 97 ILE A CA 1
ATOM 681 C C . ILE A 1 97 ? -14.285 5.142 11.852 1.00 97.44 97 ILE A C 1
ATOM 683 O O . ILE A 1 97 ? -14.724 4.000 11.877 1.00 97.44 97 ILE A O 1
ATOM 687 N N . GLY A 1 98 ? -13.859 5.751 12.956 1.00 97.75 98 GLY A N 1
ATOM 688 C CA . GLY A 1 98 ? -13.911 5.165 14.288 1.00 97.75 98 GLY A CA 1
ATOM 689 C C . GLY A 1 98 ? -13.136 6.000 15.294 1.00 97.75 98 GLY A C 1
ATOM 690 O O . GLY A 1 98 ? -12.646 7.085 14.979 1.00 97.75 98 GLY A O 1
ATOM 691 N N . HIS A 1 99 ? -13.007 5.477 16.504 1.00 98.06 99 HIS A N 1
ATOM 692 C CA . HIS A 1 99 ? -12.268 6.106 17.586 1.00 98.06 99 HIS A CA 1
ATOM 693 C C . HIS A 1 99 ? -11.396 5.079 18.295 1.00 98.06 99 HIS A C 1
ATOM 695 O O . HIS A 1 99 ? -11.695 3.889 18.313 1.00 98.06 99 HIS A O 1
ATOM 701 N N . VAL A 1 100 ? -10.322 5.552 18.911 1.00 98.50 100 VAL A N 1
ATOM 702 C CA . VAL A 1 100 ? -9.531 4.773 19.859 1.00 98.50 100 VAL A CA 1
ATOM 703 C C . VAL A 1 100 ? -9.781 5.344 21.245 1.00 98.50 100 VAL A C 1
ATOM 705 O O . VAL A 1 100 ? -9.399 6.480 21.535 1.00 98.50 100 VAL A O 1
ATOM 708 N N . ALA A 1 101 ? -10.437 4.571 22.104 1.00 97.94 101 ALA A N 1
ATOM 709 C CA . ALA A 1 101 ? -10.655 4.924 23.496 1.00 97.94 101 ALA A CA 1
ATOM 710 C C . ALA A 1 101 ? -9.320 4.859 24.251 1.00 97.94 101 ALA A C 1
ATOM 712 O O . ALA A 1 101 ? -8.715 3.794 24.397 1.00 97.94 101 ALA A O 1
ATOM 713 N N . THR A 1 102 ? -8.844 6.011 24.732 1.00 96.81 102 THR A N 1
ATOM 714 C CA . THR A 1 102 ? -7.609 6.117 25.523 1.00 96.81 102 THR A CA 1
ATOM 715 C C . THR A 1 102 ? -7.902 6.595 26.943 1.00 96.81 102 THR A C 1
ATOM 717 O O . THR A 1 102 ? -8.990 7.082 27.251 1.00 96.81 102 THR A O 1
ATOM 720 N N . ARG A 1 103 ? -6.896 6.538 27.825 1.00 93.81 103 ARG A N 1
ATOM 721 C CA . ARG A 1 103 ? -7.010 7.070 29.195 1.00 93.81 103 ARG A CA 1
ATOM 722 C C . ARG A 1 103 ? -7.195 8.589 29.249 1.00 93.81 103 ARG A C 1
ATOM 724 O O . ARG A 1 103 ? -7.664 9.091 30.265 1.00 93.81 103 ARG A O 1
ATOM 731 N N . GLN A 1 104 ? -6.807 9.312 28.199 1.00 93.44 104 GLN A N 1
ATOM 732 C CA . GLN A 1 104 ? -6.948 10.767 28.108 1.00 93.44 104 GLN A CA 1
ATOM 733 C C . GLN A 1 104 ? -8.203 11.205 27.334 1.00 93.44 104 GLN A C 1
ATOM 735 O O . GLN A 1 104 ? -8.399 12.401 27.136 1.00 93.44 104 GLN A O 1
ATOM 740 N N . GLY A 1 105 ? -9.050 10.260 26.914 1.00 93.69 105 GLY A N 1
ATOM 741 C CA . GLY A 1 105 ? -10.228 10.504 26.080 1.00 93.69 105 GLY A CA 1
ATOM 742 C C . GLY A 1 105 ? -10.149 9.797 24.721 1.00 93.69 105 GLY A C 1
ATOM 743 O O . GLY A 1 105 ? -9.112 9.217 24.380 1.00 93.69 105 GLY A O 1
ATOM 744 N N . PRO A 1 106 ? -11.246 9.789 23.948 1.00 95.94 106 PRO A N 1
ATOM 745 C CA . PRO A 1 106 ? -11.264 9.177 22.626 1.00 95.94 106 PRO A CA 1
ATOM 746 C C . PRO A 1 106 ? -10.396 9.966 21.637 1.00 95.94 106 PRO A C 1
ATOM 748 O O . PRO A 1 106 ? -10.376 11.197 21.655 1.00 95.94 106 PRO A O 1
ATOM 751 N N . VAL A 1 107 ? -9.692 9.249 20.762 1.00 97.81 107 VAL A N 1
ATOM 752 C CA . VAL A 1 107 ? -8.934 9.813 19.637 1.00 97.81 107 VAL A CA 1
ATOM 753 C C . VAL A 1 107 ? -9.606 9.390 18.340 1.00 97.81 107 VAL A C 1
ATOM 755 O O . VAL A 1 107 ? -9.802 8.199 18.112 1.00 97.81 107 VAL A O 1
ATOM 758 N N . GLU A 1 108 ? -9.966 10.353 17.496 1.00 97.88 108 GLU A N 1
ATOM 759 C CA . GLU A 1 108 ? -10.598 10.079 16.204 1.00 97.88 108 GLU A CA 1
ATOM 760 C C . GLU A 1 108 ? -9.637 9.370 15.244 1.00 97.88 108 GLU A C 1
ATOM 762 O O . GLU A 1 108 ? -8.468 9.737 15.105 1.00 97.88 108 GLU A O 1
ATOM 767 N N . VAL A 1 109 ? -10.165 8.376 14.535 1.00 97.62 109 VAL A N 1
ATOM 768 C CA . VAL A 1 109 ? -9.522 7.735 13.390 1.00 97.62 109 VAL A CA 1
ATOM 769 C C . VAL A 1 109 ? -10.274 8.195 12.152 1.00 97.62 109 VAL A C 1
ATOM 771 O O . VAL A 1 109 ? -11.450 7.874 11.982 1.00 97.62 109 VAL A O 1
ATOM 774 N N . ALA A 1 110 ? -9.607 8.952 11.284 1.00 96.94 110 ALA A N 1
ATOM 775 C CA . ALA A 1 110 ? -10.215 9.521 10.086 1.00 96.94 110 ALA A CA 1
ATOM 776 C C . ALA A 1 110 ? -9.597 8.958 8.801 1.00 96.94 110 ALA A C 1
ATOM 778 O O . ALA A 1 110 ? -8.396 8.693 8.727 1.00 96.94 110 ALA A O 1
ATOM 779 N N . ALA A 1 111 ? -10.418 8.818 7.763 1.00 95.31 111 ALA A N 1
ATOM 780 C CA . ALA A 1 111 ? -9.955 8.514 6.418 1.00 95.31 111 ALA A CA 1
ATOM 781 C C . ALA A 1 111 ? -9.182 9.714 5.853 1.00 95.31 111 ALA A C 1
ATOM 783 O O . ALA A 1 111 ? -9.719 10.814 5.746 1.00 95.31 111 ALA A O 1
ATOM 784 N N . HIS A 1 112 ? -7.921 9.524 5.464 1.00 90.12 112 HIS A N 1
ATOM 785 C CA . HIS A 1 112 ? -7.114 10.620 4.911 1.00 90.12 112 HIS A CA 1
ATOM 786 C C . HIS A 1 112 ? -7.589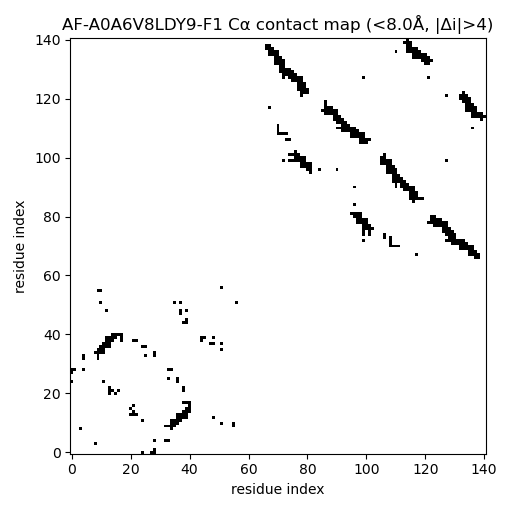 11.076 3.526 1.00 90.12 112 HIS A C 1
ATOM 788 O O . HIS A 1 112 ? -7.484 12.254 3.199 1.00 90.12 112 HIS A O 1
ATOM 794 N N . GLU A 1 113 ? -8.138 10.161 2.730 1.00 90.75 113 GLU A N 1
ATOM 795 C CA . GLU A 1 113 ? -8.706 10.448 1.415 1.00 90.75 113 GLU A CA 1
ATOM 796 C C . GLU A 1 113 ? -10.011 9.683 1.194 1.00 90.75 113 GLU A C 1
ATOM 798 O O . GLU A 1 113 ? -10.345 8.770 1.950 1.00 90.75 113 GLU A O 1
ATOM 803 N N . ALA A 1 114 ? -10.759 10.090 0.166 1.00 92.81 114 ALA A N 1
ATOM 804 C CA . ALA A 1 114 ? -11.972 9.397 -0.236 1.00 92.81 114 ALA A CA 1
ATOM 805 C C . ALA A 1 114 ? -11.649 8.035 -0.873 1.00 92.81 114 ALA A C 1
ATOM 807 O O . ALA A 1 114 ? -10.630 7.885 -1.546 1.00 92.81 114 ALA A O 1
ATOM 808 N N . GLY A 1 115 ? -12.531 7.059 -0.676 1.00 93.44 115 GLY A N 1
ATOM 809 C CA . GLY A 1 115 ? -12.382 5.711 -1.222 1.00 93.44 115 GLY A CA 1
ATOM 810 C C . GLY A 1 115 ? -13.456 4.765 -0.699 1.00 93.44 115 GLY A C 1
ATOM 811 O O . GLY A 1 115 ? -14.449 5.208 -0.122 1.00 93.44 115 GLY A O 1
ATOM 812 N N . VAL A 1 116 ? -13.253 3.465 -0.883 1.00 95.25 116 VAL A N 1
ATOM 813 C CA . VAL A 1 116 ? -14.112 2.414 -0.324 1.00 95.25 116 VAL A CA 1
ATOM 814 C C . VAL A 1 116 ? -13.406 1.782 0.865 1.00 95.25 116 VAL A C 1
ATOM 816 O O . VAL A 1 116 ? -12.231 1.432 0.766 1.00 95.25 116 VAL A O 1
ATOM 819 N N . LEU A 1 117 ? -14.103 1.618 1.987 1.00 96.12 117 LEU A N 1
ATOM 820 C CA . LEU A 1 117 ? -13.621 0.796 3.091 1.00 96.12 117 LEU A CA 1
ATOM 821 C C . LEU A 1 117 ? -13.597 -0.665 2.628 1.00 96.12 117 LEU A C 1
ATOM 823 O O . LEU A 1 117 ? -14.634 -1.308 2.534 1.00 96.12 117 LEU A O 1
ATOM 827 N N . THR A 1 118 ? -12.424 -1.184 2.281 1.00 94.88 118 THR A N 1
ATOM 828 C CA . THR A 1 118 ? -12.298 -2.523 1.690 1.00 94.88 118 THR A CA 1
ATOM 829 C C . THR A 1 118 ? -12.203 -3.626 2.732 1.00 94.88 118 THR A C 1
ATOM 831 O O . THR A 1 118 ? -12.572 -4.751 2.429 1.00 94.88 118 THR A O 1
ATOM 834 N N . GLU A 1 119 ? -11.648 -3.325 3.909 1.00 95.94 119 GLU A N 1
ATOM 835 C CA . GLU A 1 119 ? -11.403 -4.320 4.960 1.00 95.94 119 GLU A CA 1
ATOM 836 C C . GLU A 1 119 ? -11.206 -3.638 6.322 1.00 95.94 119 GLU A C 1
ATOM 838 O O . GLU A 1 119 ? -10.442 -2.668 6.417 1.00 95.94 119 GLU A O 1
ATOM 843 N N . TRP A 1 120 ? -11.828 -4.167 7.375 1.00 97.56 120 TRP A N 1
ATOM 844 C CA . TRP A 1 120 ? -11.458 -3.885 8.763 1.00 97.56 120 TRP A CA 1
ATOM 845 C C . TRP A 1 120 ? -10.305 -4.798 9.197 1.00 97.56 120 TRP A C 1
ATOM 847 O O . TRP A 1 120 ? -10.389 -6.018 9.132 1.00 97.56 120 TRP A O 1
ATOM 857 N N . LEU A 1 121 ? -9.208 -4.202 9.668 1.00 97.81 121 LEU A N 1
ATOM 858 C CA . LEU A 1 121 ? -8.030 -4.924 10.175 1.00 97.81 121 LEU A CA 1
ATOM 859 C C . LEU A 1 121 ? -8.015 -5.025 11.707 1.00 97.81 121 LEU A C 1
ATOM 861 O O . LEU A 1 121 ? -7.281 -5.840 12.263 1.00 97.81 121 LEU A O 1
ATOM 865 N N . ALA A 1 122 ? -8.812 -4.191 12.373 1.00 97.88 122 ALA A N 1
ATOM 866 C CA . ALA A 1 122 ? -9.123 -4.257 13.792 1.00 97.88 122 ALA A CA 1
ATOM 867 C C . ALA A 1 122 ? -10.642 -4.152 13.962 1.00 97.88 122 ALA A C 1
ATOM 869 O O . ALA A 1 122 ? -11.310 -3.439 13.209 1.00 97.88 122 ALA A O 1
ATOM 870 N N . HIS A 1 123 ? -11.178 -4.852 14.950 1.00 96.44 123 HIS A N 1
ATOM 871 C CA . HIS A 1 123 ? -12.603 -4.917 15.236 1.00 96.44 123 HIS A CA 1
ATOM 872 C C . HIS A 1 123 ? -12.946 -4.130 16.500 1.00 96.44 123 HIS A C 1
ATOM 874 O O . HIS A 1 123 ? -12.077 -3.613 17.204 1.00 96.44 123 HIS A O 1
ATOM 880 N N . HIS A 1 124 ? -14.245 -4.017 16.763 1.00 96.88 124 HIS A N 1
ATOM 881 C CA . HIS A 1 124 ? -14.741 -3.436 18.001 1.00 96.88 124 HIS A CA 1
ATOM 882 C C . HIS A 1 124 ? -14.120 -4.132 19.217 1.00 96.88 124 HIS A C 1
ATOM 884 O O . HIS A 1 124 ? -14.045 -5.359 19.254 1.00 96.88 124 HIS A O 1
ATOM 890 N N . ASP A 1 125 ? -13.700 -3.329 20.190 1.00 97.69 125 ASP A N 1
ATOM 891 C CA . ASP A 1 125 ? -13.040 -3.735 21.431 1.00 97.69 125 ASP A CA 1
ATOM 892 C C . ASP A 1 125 ? -11.614 -4.301 21.291 1.00 97.69 125 ASP A C 1
ATOM 894 O O . ASP A 1 125 ? -10.991 -4.651 22.300 1.00 97.69 125 ASP A O 1
ATOM 898 N N . ASP A 1 126 ? -11.034 -4.324 20.086 1.00 98.25 126 ASP A N 1
ATOM 899 C CA . ASP A 1 126 ? -9.655 -4.780 19.920 1.00 98.25 126 ASP A CA 1
ATOM 900 C C . ASP A 1 126 ? -8.661 -3.790 20.560 1.00 98.25 126 ASP A C 1
ATOM 902 O O . ASP A 1 126 ? -8.757 -2.572 20.354 1.00 98.25 126 ASP A O 1
ATOM 906 N N . PRO A 1 127 ? -7.654 -4.279 21.312 1.00 98.19 127 PRO A N 1
ATOM 907 C CA . PRO A 1 127 ? -6.563 -3.441 21.776 1.00 98.19 127 PRO A CA 1
ATOM 908 C C . PRO A 1 127 ? -5.641 -3.082 20.606 1.00 98.19 127 PRO A C 1
ATOM 910 O O . PRO A 1 127 ? -5.221 -3.942 19.827 1.00 98.19 127 PRO A O 1
ATOM 913 N N . VAL A 1 128 ? -5.275 -1.805 20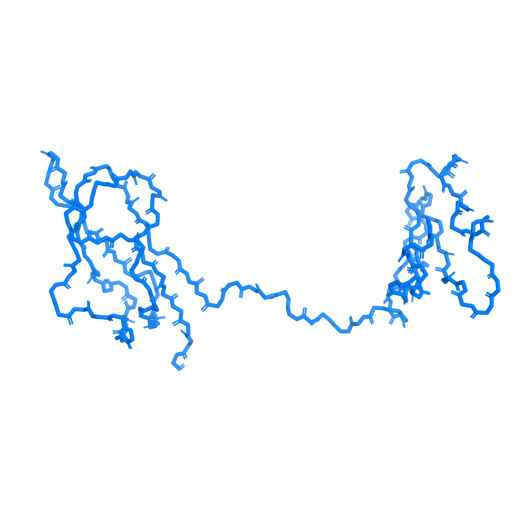.514 1.00 98.31 128 VAL A N 1
ATOM 914 C CA . VAL A 1 128 ? -4.447 -1.282 19.424 1.00 98.31 128 VAL A CA 1
ATOM 915 C C . VAL A 1 128 ? -3.263 -0.473 19.940 1.00 98.31 128 VAL A C 1
ATOM 917 O O . VAL A 1 128 ? -3.349 0.202 20.969 1.00 98.31 128 VAL A O 1
ATOM 920 N N . ALA A 1 129 ? -2.144 -0.540 19.220 1.00 98.12 129 ALA A N 1
ATOM 921 C CA . ALA A 1 129 ? -0.937 0.250 19.464 1.00 98.12 129 ALA A CA 1
ATOM 922 C C . ALA A 1 129 ? -0.786 1.400 18.444 1.00 98.12 129 ALA A C 1
ATOM 924 O O . ALA A 1 129 ? -1.355 1.331 17.353 1.00 98.12 129 ALA A O 1
ATOM 925 N N . PRO A 1 130 ? 0.019 2.441 18.732 1.00 97.81 130 PRO A N 1
ATOM 926 C CA . PRO A 1 130 ? 0.335 3.473 17.748 1.00 97.81 130 PRO A CA 1
ATOM 927 C C . PRO A 1 130 ? 0.968 2.872 16.485 1.00 97.81 130 PRO A C 1
ATOM 929 O O . PRO A 1 130 ? 1.874 2.044 16.567 1.00 97.81 130 PRO A O 1
ATOM 932 N N . GLY A 1 131 ? 0.492 3.295 15.318 1.00 97.06 131 GLY A N 1
ATOM 933 C CA . GLY A 1 131 ? 0.887 2.767 14.013 1.00 97.06 131 GLY A CA 1
ATOM 934 C C . GLY A 1 131 ? 0.204 1.453 13.624 1.00 97.06 131 GLY A C 1
ATOM 935 O O . GLY A 1 131 ? 0.415 0.988 12.506 1.00 97.06 131 GLY A O 1
ATOM 936 N N . GLN A 1 132 ? -0.619 0.856 14.496 1.00 98.19 132 GLN A N 1
ATOM 937 C CA . GLN A 1 132 ? -1.331 -0.379 14.176 1.00 98.19 132 GLN A CA 1
ATOM 938 C C . GLN A 1 132 ? -2.361 -0.136 13.062 1.00 98.19 132 GLN A C 1
ATOM 940 O O . GLN A 1 132 ? -3.178 0.778 13.195 1.00 98.19 132 GLN A O 1
ATOM 945 N N . PRO A 1 133 ? -2.350 -0.936 11.981 1.00 97.69 133 PRO A N 1
ATOM 946 C CA . PRO A 1 133 ? -3.385 -0.913 10.951 1.00 97.69 133 PRO A CA 1
ATOM 947 C C . PRO A 1 133 ? -4.778 -1.191 11.522 1.00 97.69 133 PRO A C 1
ATOM 949 O O . PRO A 1 133 ? -4.959 -2.161 12.252 1.00 97.69 133 PRO A O 1
ATOM 952 N N . LEU A 1 134 ? -5.752 -0.358 11.157 1.00 98.00 134 LEU A N 1
ATOM 953 C CA . LEU A 1 134 ? -7.147 -0.470 11.597 1.00 98.00 134 LEU A CA 1
ATOM 954 C C . LEU A 1 134 ? -8.089 -0.794 10.443 1.00 98.00 134 LEU A C 1
ATOM 956 O O . LEU A 1 134 ? -9.021 -1.571 10.613 1.00 98.00 134 LEU A O 1
ATOM 960 N N . ALA A 1 135 ? -7.844 -0.221 9.265 1.00 97.38 135 ALA A N 1
ATOM 961 C CA . ALA A 1 135 ? -8.693 -0.425 8.099 1.00 97.38 135 ALA A CA 1
ATOM 962 C C . ALA A 1 135 ? -7.926 -0.223 6.795 1.00 97.38 135 ALA A C 1
ATOM 964 O O . ALA A 1 135 ? -7.007 0.600 6.730 1.00 97.38 135 ALA A O 1
ATOM 965 N N . ARG A 1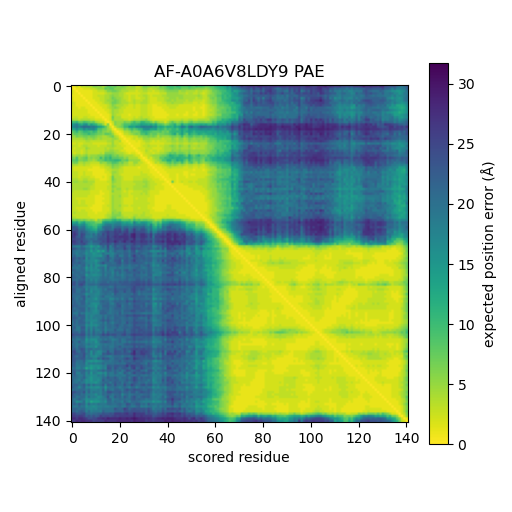 136 ? -8.341 -0.923 5.739 1.00 96.06 136 ARG A N 1
ATOM 966 C CA . ARG A 1 136 ? -7.917 -0.661 4.362 1.00 96.06 136 ARG A CA 1
ATOM 967 C C . ARG A 1 136 ? -8.976 0.154 3.641 1.00 96.06 136 ARG A C 1
ATOM 969 O O . ARG A 1 136 ? -10.153 -0.187 3.671 1.00 96.06 136 ARG A O 1
ATOM 976 N N . ILE A 1 137 ? -8.539 1.212 2.972 1.00 95.12 137 ILE A N 1
ATOM 977 C CA . ILE A 1 137 ? -9.384 2.082 2.158 1.00 95.12 137 ILE A CA 1
ATOM 978 C C . ILE A 1 137 ? -8.819 2.078 0.745 1.00 95.12 137 ILE A C 1
ATOM 980 O O . ILE A 1 137 ? -7.726 2.595 0.518 1.00 95.12 137 ILE A O 1
ATOM 984 N N . GLY A 1 138 ? -9.527 1.468 -0.197 1.00 89.50 138 GLY A N 1
ATOM 985 C CA . GLY A 1 138 ? -9.062 1.272 -1.566 1.00 89.50 138 GLY A CA 1
ATOM 986 C C . GLY A 1 138 ? -10.108 1.588 -2.620 1.00 89.50 138 GLY A C 1
ATOM 987 O O . GLY A 1 138 ? -11.272 1.828 -2.312 1.00 89.50 138 GLY A O 1
ATOM 988 N N . GLY A 1 139 ? -9.662 1.593 -3.875 1.00 73.31 139 GLY A N 1
ATOM 989 C CA . GLY A 1 139 ? -10.490 1.952 -5.028 1.00 73.31 139 GLY A CA 1
ATOM 990 C C . GLY A 1 139 ? -10.602 3.466 -5.244 1.00 73.31 139 GLY A C 1
ATOM 991 O O . GLY A 1 139 ? -10.643 4.249 -4.299 1.00 73.31 139 GLY A O 1
ATOM 992 N N . HIS A 1 140 ? -10.612 3.879 -6.512 1.00 57.81 140 HIS A N 1
ATOM 993 C CA . HIS A 1 140 ? -11.085 5.207 -6.913 1.00 57.81 140 HIS A CA 1
ATOM 994 C C . HIS A 1 140 ? -12.574 5.101 -7.255 1.00 57.81 140 HIS A C 1
ATOM 996 O O . HIS A 1 140 ? -12.991 4.097 -7.837 1.00 57.81 140 HIS A O 1
ATOM 1002 N N . LEU A 1 141 ? -13.348 6.127 -6.891 1.00 49.97 141 LEU A N 1
ATOM 1003 C CA . LEU A 1 141 ? -14.648 6.391 -7.512 1.00 49.97 141 LEU A CA 1
ATOM 1004 C C . LEU A 1 141 ? -14.448 6.909 -8.940 1.00 49.97 141 LEU A C 1
ATOM 1006 O O . LEU A 1 141 ? -13.478 7.678 -9.144 1.00 49.97 141 LEU A O 1
#

Organism: NCBI:txid1076125

Nearest PDB structures (foldseek):
  2d5d-assembly1_A  TM=9.338E-01  e=3.973E-05  Pyrococcus horikoshii OT3
  5gu9-assembly1_A  TM=9.214E-01  e=1.143E-04  Pyrococcus horikoshii OT3
  4rcn-assembly1_A  TM=7.720E-01  e=5.769E-05  Mycobacterium avium subsp. paratuberculosis K-10
  8hwl-assembly1_E  TM=9.090E-01  e=3.949E-03  Homo sapiens
  5vz0-assembly1_D  TM=6.952E-01  e=1.873E-03  Lactococcus lactis

Secondary structure (DSSP, 8-state):
-HHHHHTT--EEEEPS-HHHHTTHHHHH--STTPPEEEE--SGGGHHHHHHHHHHHPPP-------SEEEEE-SSSEEEEEPTT--TT-EE-TT-EEEEEEETTEEEEEE-SS-EEEEEESS-TT-EE-TT-EEEEEE---

Foldseek 3Di:
DVVCLVVQPAADEAEPPCPVRPCPQVVPDDDPSRHHYQYCNDPVSVVVVVVSCVVRPDDPPDPPPPQKDFFWDQAWAFKAADPPQDFFDKFAAQQFGTWGQDPVGIDTGGDNHIATFHDAPDYGRDTHHHRHTGTIGGDDD

InterPro domains:
  IPR000089 Biotin/lipoyl attachment [PF00364] (85-137)
  IPR011053 Single hybrid motif [SSF51230] (86-137)
  IPR016035 Acyl transferase/acyl hydrolase/lysophospholipase [SSF52151] (1-55)

Sequence (141 aa):
MRTLADLGVTAVIELPPAGTLAGLVKRELKGTGAPEIVTLNTPADLPAARDLIARHGAAPSHEPAPQFRVAVSASAGTFEPAAGLAEGDTVRAGQVIGHVATRQGPVEVAAHEAGVLTEWLAHHDDPVAPGQPLARIGGHL